Protein AF-A0A922FZW1-F1 (afdb_monomer)

Radius of gyration: 18.63 Å; Cα contacts (8 Å, |Δi|>4): 93; chains: 1; bounding box: 36×58×46 Å

pLDDT: mean 77.02, std 21.65, range [30.64, 98.06]

Nearest PDB structures (foldseek):
  6kyw-assembly1_A  TM=9.074E-01  e=1.869E-04  Brassica rapa
  6kyw-assembly1_B  TM=9.314E-01  e=3.629E-04  Brassica rapa
  5gyy-assembly1_A  TM=8.503E-01  e=3.382E-03  Brassica rapa

Foldseek 3Di:
DDDPPQKDWDFDDDPPDTDIDIDGNDPPWDKDWDQDPVRKTWIWIADPVVRDTDTPDIPPPDPVRDPPDPPPPPDDPDDDPDPDDPPDPDDDDDPDDDD

InterPro domains:
  IPR000858 S-locus glycoprotein domain [PF00954] (4-69)

Secondary structure (DSSP, 8-state):
----TTEEEEEEESSS-EEEEEEESSTT--EEEEE-TTS-EEEEEEETTTTEEEEEEEES-SGGG-TTS---TT-----------TT------------

Solvent-accessible surface area (backbone atoms only — not comparable to full-atom values): 6898 Å² total; per-residue (Å²): 133,83,81,63,89,47,59,48,78,49,77,48,80,61,98,87,47,78,47,78,52,73,49,69,78,40,93,88,61,47,73,50,80,46,70,48,99,87,68,40,41,35,33,33,34,55,39,80,94,74,73,42,77,42,79,70,50,58,37,70,77,53,72,88,60,42,89,81,54,76,77,58,86,91,57,88,83,82,78,81,84,71,86,79,70,90,84,72,90,69,80,86,77,81,78,81,82,81,128

Mean predicted aligned error: 12.16 Å

Sequence (99 aa):
MAPLNNLKFSFVMDEHEVTYSFSITNAFLISRLIMNSTGYLQRFTWIESSQEWNLYWEAPKDQCDNYKEPRQLNGNISITKTRRDSSRQSSPQRRRISN

Structure (mmCIF, N/CA/C/O backbone):
data_AF-A0A922FZW1-F1
#
_entry.id   AF-A0A922FZW1-F1
#
loop_
_atom_site.group_PDB
_atom_site.id
_atom_site.type_symbol
_atom_site.label_atom_id
_atom_site.label_alt_id
_atom_site.label_comp_id
_atom_site.label_asym_id
_atom_site.label_entity_id
_atom_site.label_seq_id
_atom_site.pdbx_PDB_ins_code
_atom_site.Cartn_x
_atom_site.Cartn_y
_atom_site.Cartn_z
_atom_site.occupancy
_atom_site.B_iso_or_equiv
_atom_site.auth_seq_id
_atom_site.auth_comp_id
_atom_site.auth_asym_id
_atom_site.auth_atom_id
_atom_site.pdbx_PDB_model_num
ATOM 1 N N . MET A 1 1 ? -13.614 -1.141 -7.210 1.00 54.66 1 MET A N 1
ATOM 2 C CA . MET A 1 1 ? -12.871 -0.697 -6.016 1.00 54.66 1 MET A CA 1
ATOM 3 C C . MET A 1 1 ? -13.223 0.763 -5.827 1.00 54.66 1 MET A C 1
ATOM 5 O O . MET A 1 1 ? -13.131 1.480 -6.813 1.00 54.66 1 MET A O 1
ATOM 9 N N . ALA A 1 2 ? -13.757 1.169 -4.676 1.00 59.09 2 ALA A N 1
ATOM 10 C CA . ALA A 1 2 ? -14.089 2.578 -4.465 1.00 59.09 2 ALA A CA 1
ATOM 11 C C . ALA A 1 2 ? -12.796 3.356 -4.171 1.00 59.09 2 ALA A C 1
ATOM 13 O O . ALA A 1 2 ? -11.968 2.825 -3.434 1.00 59.09 2 ALA A O 1
ATOM 14 N N . PRO A 1 3 ? -12.584 4.548 -4.748 1.00 64.69 3 PRO A N 1
ATOM 15 C CA . PRO A 1 3 ? -11.378 5.330 -4.501 1.00 64.69 3 PRO A CA 1
ATOM 16 C C . PRO A 1 3 ? -11.270 5.766 -3.030 1.00 64.69 3 PRO A C 1
ATOM 18 O O . PRO A 1 3 ? -12.244 6.209 -2.422 1.00 64.69 3 PRO A O 1
ATOM 21 N N . LEU A 1 4 ? -10.063 5.661 -2.462 1.00 74.75 4 LEU A N 1
ATOM 22 C CA . LEU A 1 4 ? -9.715 6.261 -1.171 1.00 74.75 4 LEU A CA 1
ATOM 23 C C . LEU A 1 4 ? -9.399 7.743 -1.397 1.00 74.75 4 LEU A C 1
ATOM 25 O O . LEU A 1 4 ? -8.248 8.108 -1.615 1.00 74.75 4 LEU A O 1
ATOM 29 N N . ASN A 1 5 ? -10.418 8.600 -1.335 1.00 80.06 5 ASN A N 1
ATOM 30 C CA . ASN A 1 5 ? -10.288 10.041 -1.610 1.00 80.06 5 ASN A CA 1
ATOM 31 C C . ASN A 1 5 ? -9.276 10.769 -0.699 1.00 80.06 5 ASN A C 1
ATOM 33 O O . ASN A 1 5 ? -8.812 11.852 -1.041 1.00 80.06 5 ASN A O 1
ATOM 37 N N . ASN A 1 6 ? -8.920 10.173 0.443 1.00 88.44 6 ASN A N 1
ATOM 38 C CA . ASN A 1 6 ? -7.984 10.739 1.420 1.00 88.44 6 ASN A CA 1
ATOM 39 C C . ASN A 1 6 ? -6.541 10.223 1.278 1.00 88.44 6 ASN A C 1
ATOM 41 O O . ASN A 1 6 ? -5.709 10.490 2.145 1.00 88.44 6 ASN A O 1
ATOM 45 N N . LEU A 1 7 ? -6.252 9.447 0.231 1.00 89.44 7 LEU A N 1
ATOM 46 C CA . LEU A 1 7 ? -4.936 8.880 -0.038 1.00 89.44 7 LEU A CA 1
ATOM 47 C C . LEU A 1 7 ? -4.389 9.489 -1.331 1.00 89.44 7 LEU A C 1
ATOM 49 O O . LEU A 1 7 ? -4.922 9.248 -2.414 1.00 89.44 7 LEU A O 1
ATOM 53 N N . LYS A 1 8 ? -3.327 10.285 -1.214 1.00 91.69 8 LYS A N 1
ATOM 54 C CA . LYS A 1 8 ? -2.624 10.882 -2.352 1.00 91.69 8 LYS A CA 1
ATOM 55 C C . LYS A 1 8 ? -1.373 10.076 -2.664 1.00 91.69 8 LYS A C 1
ATOM 57 O O . LYS A 1 8 ? -0.691 9.604 -1.758 1.00 91.69 8 LYS A O 1
ATOM 62 N N . PHE A 1 9 ? -1.070 9.951 -3.948 1.00 91.56 9 PHE A N 1
ATOM 63 C CA . PHE A 1 9 ? 0.102 9.243 -4.447 1.00 91.56 9 PHE A CA 1
ATOM 64 C C . PHE A 1 9 ? 0.992 10.220 -5.201 1.00 91.56 9 PHE A C 1
ATOM 66 O O . PHE A 1 9 ? 0.480 11.043 -5.961 1.00 91.56 9 PHE A O 1
ATOM 73 N N . SER A 1 10 ? 2.299 10.120 -4.986 1.00 94.50 10 SER A N 1
ATOM 74 C CA . SER A 1 10 ? 3.300 10.895 -5.709 1.00 94.50 10 SER A CA 1
ATOM 75 C C . SER A 1 10 ? 4.335 9.957 -6.304 1.00 94.50 10 SER A C 1
ATOM 77 O O . SER A 1 10 ? 4.757 8.989 -5.665 1.00 94.50 10 SER A O 1
ATOM 79 N N . PHE A 1 11 ? 4.726 10.257 -7.534 1.00 96.81 11 PHE A N 1
ATOM 80 C CA . PHE A 1 11 ? 5.828 9.611 -8.213 1.00 96.81 11 PHE A CA 1
ATOM 81 C C . PHE A 1 11 ? 6.769 10.703 -8.700 1.00 96.81 11 PHE A C 1
ATOM 83 O O . PHE A 1 11 ? 6.351 11.575 -9.463 1.00 96.81 11 PHE A O 1
ATOM 90 N N . VAL A 1 12 ? 8.005 10.664 -8.221 1.00 97.56 12 VAL A N 1
ATOM 91 C CA . VAL A 1 12 ? 9.068 11.581 -8.624 1.00 97.56 12 VAL A CA 1
ATOM 92 C C . VAL A 1 12 ? 10.048 10.789 -9.472 1.00 97.56 12 VAL A C 1
ATOM 94 O O . VAL A 1 12 ? 10.427 9.675 -9.113 1.00 97.56 12 VAL A O 1
ATOM 97 N N . MET A 1 13 ? 10.404 11.348 -10.622 1.00 97.88 13 MET A N 1
ATOM 98 C CA . MET A 1 13 ? 11.444 10.830 -11.499 1.00 97.88 13 MET A CA 1
ATOM 99 C C . MET A 1 13 ? 12.207 12.029 -12.048 1.00 97.88 13 MET A C 1
ATOM 101 O O . MET A 1 13 ? 11.695 12.750 -12.905 1.00 97.88 13 MET A O 1
ATOM 105 N N . ASP A 1 14 ? 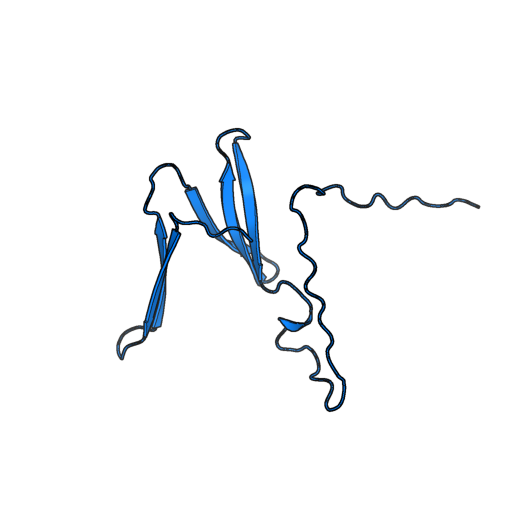13.416 12.226 -11.550 1.00 97.38 14 ASP A N 1
ATOM 106 C CA . ASP A 1 14 ? 14.356 13.225 -12.040 1.00 97.38 14 ASP A CA 1
ATOM 107 C C . ASP A 1 14 ? 15.791 12.666 -12.033 1.00 97.38 14 ASP A C 1
ATOM 109 O O . ASP A 1 14 ? 16.006 11.459 -11.907 1.00 97.38 14 ASP A O 1
ATOM 113 N N . GLU A 1 15 ? 16.780 13.531 -12.259 1.00 98.06 15 GLU A N 1
ATOM 114 C CA . GLU A 1 15 ? 18.196 13.148 -12.319 1.00 98.06 15 GLU A CA 1
ATOM 115 C C . GLU A 1 15 ? 18.793 12.738 -10.959 1.00 98.06 15 GLU A C 1
ATOM 117 O O . GLU A 1 15 ? 19.852 12.109 -10.922 1.00 98.06 15 GLU A O 1
ATOM 122 N N . HIS A 1 16 ? 18.119 13.059 -9.853 1.00 97.62 16 HIS A N 1
ATOM 123 C CA . HIS A 1 16 ? 18.561 12.779 -8.489 1.00 97.62 16 HIS A CA 1
ATOM 124 C C . HIS A 1 16 ? 17.823 11.586 -7.886 1.00 97.62 16 HIS A C 1
ATOM 126 O O . HIS A 1 16 ? 18.436 10.779 -7.182 1.00 97.62 16 HIS A O 1
ATOM 132 N N . GLU A 1 17 ? 16.516 11.470 -8.134 1.00 96.75 17 GLU A N 1
ATOM 133 C CA . GLU A 1 17 ? 15.697 10.449 -7.499 1.00 96.75 17 GLU A CA 1
ATOM 134 C C . GLU A 1 17 ? 14.610 9.841 -8.391 1.00 96.75 17 GLU A C 1
ATOM 136 O O . GLU A 1 17 ? 14.034 10.461 -9.285 1.00 96.75 17 GLU A O 1
ATOM 141 N N . VAL A 1 18 ? 14.301 8.579 -8.086 1.00 97.44 18 VAL A N 1
ATOM 142 C CA . VAL A 1 18 ? 13.132 7.874 -8.607 1.00 97.44 18 VAL A CA 1
ATOM 143 C C . VAL A 1 18 ? 12.391 7.284 -7.418 1.00 97.44 18 VAL A C 1
ATOM 145 O O . VAL A 1 18 ? 12.781 6.243 -6.883 1.00 97.44 18 VAL A O 1
ATOM 148 N N . THR A 1 19 ? 11.344 7.970 -6.964 1.00 97.56 19 THR A N 1
ATOM 149 C CA . THR A 1 19 ? 10.640 7.625 -5.727 1.00 97.56 19 THR A CA 1
ATOM 150 C C . THR A 1 19 ? 9.142 7.504 -5.944 1.00 97.56 19 THR A C 1
ATOM 152 O O . THR A 1 19 ? 8.510 8.226 -6.71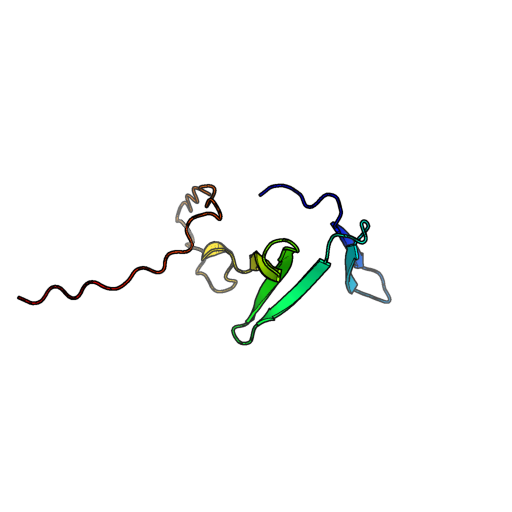3 1.00 97.56 19 THR A O 1
ATOM 155 N N . TYR A 1 20 ? 8.551 6.563 -5.219 1.00 95.12 20 TYR A N 1
ATOM 156 C CA . TYR A 1 20 ? 7.114 6.466 -5.045 1.00 95.12 20 TYR A CA 1
ATOM 157 C C . TYR A 1 20 ? 6.795 6.726 -3.577 1.00 95.12 20 TYR A C 1
ATOM 159 O O . TYR A 1 20 ? 7.360 6.089 -2.686 1.00 95.12 20 TYR A O 1
ATOM 167 N N . SER A 1 21 ? 5.862 7.634 -3.318 1.00 95.19 21 SER A N 1
ATOM 168 C CA . SER A 1 21 ? 5.409 7.964 -1.970 1.00 95.19 21 SER A CA 1
ATOM 169 C C . SER A 1 21 ? 3.891 8.109 -1.915 1.00 95.19 21 SER A C 1
ATOM 171 O O . SER A 1 21 ? 3.201 8.261 -2.927 1.00 95.19 21 SER A O 1
ATOM 173 N N . PHE A 1 22 ? 3.342 8.020 -0.705 1.00 93.38 22 PHE A N 1
ATOM 174 C CA . PHE A 1 22 ? 1.930 8.280 -0.459 1.00 93.38 22 PHE A CA 1
ATOM 175 C C . PHE A 1 22 ? 1.766 9.168 0.767 1.00 93.38 22 PHE A C 1
ATOM 177 O O . PHE A 1 22 ? 2.530 9.064 1.725 1.00 93.38 22 PHE A O 1
ATOM 184 N N . SER A 1 23 ? 0.747 10.018 0.743 1.00 93.31 23 SER A N 1
ATOM 185 C CA . SER A 1 23 ? 0.368 10.859 1.872 1.00 93.31 23 SER A CA 1
ATOM 186 C C . SER A 1 23 ? -1.116 10.710 2.176 1.00 93.31 23 SER A C 1
ATOM 188 O O . SER A 1 23 ? -1.936 10.393 1.310 1.00 93.31 23 SER A O 1
ATOM 190 N N . ILE A 1 24 ? -1.451 10.897 3.446 1.00 92.38 24 ILE A N 1
ATOM 191 C CA . ILE A 1 24 ? -2.811 10.786 3.955 1.00 92.38 24 ILE A CA 1
ATOM 192 C C . ILE A 1 24 ? -3.291 12.196 4.289 1.00 92.38 24 ILE A C 1
ATOM 194 O O . ILE A 1 24 ? -2.646 12.902 5.058 1.00 92.38 24 ILE A O 1
ATOM 198 N N . THR A 1 25 ? -4.415 12.615 3.708 1.00 89.25 25 THR A N 1
ATOM 199 C CA . THR A 1 25 ? -4.946 13.978 3.893 1.00 89.25 25 THR A CA 1
ATOM 200 C C . THR A 1 25 ? -5.963 14.098 5.020 1.00 89.25 25 THR A C 1
ATOM 202 O O . THR A 1 25 ? -6.277 15.207 5.435 1.00 89.25 25 THR A O 1
ATOM 205 N N . ASN A 1 26 ? -6.504 12.979 5.499 1.00 86.12 26 ASN A N 1
ATOM 206 C CA . ASN A 1 26 ? -7.465 12.941 6.594 1.00 86.12 26 ASN A CA 1
ATOM 207 C C . 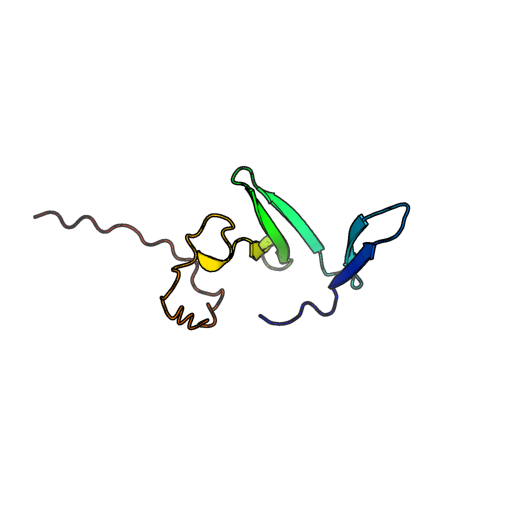ASN A 1 26 ? -6.873 12.150 7.761 1.00 86.12 26 ASN A C 1
ATOM 209 O O . ASN A 1 26 ? -6.559 10.974 7.596 1.00 86.12 26 ASN A O 1
ATOM 213 N N . ALA A 1 27 ? -6.777 12.782 8.932 1.00 80.81 27 ALA A N 1
ATOM 214 C CA . ALA A 1 27 ? -6.204 12.186 10.137 1.00 80.81 27 ALA A CA 1
ATOM 215 C C . ALA A 1 27 ? -6.927 10.910 10.614 1.00 80.81 27 ALA A C 1
ATOM 217 O O . ALA A 1 27 ? -6.327 10.109 11.320 1.00 80.81 27 ALA A O 1
ATOM 218 N N . PHE A 1 28 ? -8.184 10.691 10.210 1.00 85.56 28 PHE A N 1
ATOM 219 C CA . PHE A 1 28 ? -8.949 9.488 10.557 1.00 85.56 28 PHE A CA 1
ATOM 220 C C . PHE A 1 28 ? -8.633 8.272 9.674 1.00 85.56 28 PHE A C 1
ATOM 222 O O . PHE A 1 28 ? -9.054 7.163 9.989 1.00 85.56 28 PHE A O 1
ATOM 229 N N . LEU A 1 29 ? -7.932 8.448 8.548 1.00 89.31 29 LEU A N 1
ATOM 230 C CA . LEU A 1 29 ? -7.501 7.325 7.719 1.00 89.31 29 LEU A CA 1
ATOM 231 C C . LEU A 1 29 ? -6.104 6.890 8.155 1.00 89.31 29 LEU A C 1
ATOM 233 O O . LEU A 1 29 ? -5.154 7.651 8.032 1.00 89.31 29 LEU A O 1
ATOM 237 N N . ILE A 1 30 ? -5.946 5.635 8.559 1.00 93.25 30 ILE A N 1
ATOM 238 C CA . ILE A 1 30 ? -4.621 5.042 8.759 1.00 93.25 30 ILE A CA 1
ATOM 239 C C . ILE A 1 30 ? -4.402 3.999 7.665 1.00 93.25 30 ILE A C 1
ATOM 241 O O . ILE A 1 30 ? -5.229 3.111 7.452 1.00 93.25 30 ILE A O 1
ATOM 245 N N . SER A 1 31 ? -3.289 4.105 6.937 1.00 93.56 31 SER A N 1
ATOM 246 C CA . SER A 1 31 ? -2.927 3.162 5.876 1.00 93.56 31 SER A CA 1
ATOM 247 C C . SER A 1 31 ? -1.439 2.849 5.898 1.00 93.56 31 SER A C 1
ATOM 249 O O . SER A 1 31 ? -0.615 3.703 6.213 1.00 93.56 31 SER A O 1
ATOM 251 N N . ARG A 1 32 ? -1.097 1.617 5.516 1.00 94.88 32 ARG A N 1
ATOM 252 C CA . ARG A 1 32 ? 0.284 1.152 5.363 1.00 94.88 32 ARG A CA 1
ATOM 253 C C . ARG A 1 32 ? 0.435 0.335 4.089 1.00 94.88 32 ARG A C 1
ATOM 255 O O . ARG A 1 32 ? -0.495 -0.366 3.689 1.00 94.88 32 ARG A O 1
ATOM 262 N N . LEU A 1 33 ? 1.607 0.433 3.472 1.00 95.75 33 LEU A N 1
ATOM 263 C CA . LEU A 1 33 ? 2.018 -0.378 2.332 1.00 95.75 33 LEU A CA 1
ATOM 264 C C . LEU A 1 33 ? 3.149 -1.292 2.801 1.00 95.75 33 LEU A C 1
ATOM 266 O O . LEU A 1 33 ? 4.148 -0.799 3.316 1.00 95.75 33 LEU A O 1
ATOM 270 N N . ILE A 1 34 ? 2.967 -2.603 2.680 1.00 96.88 34 ILE A N 1
ATOM 271 C CA . ILE A 1 34 ? 3.900 -3.610 3.190 1.00 96.88 34 ILE A CA 1
ATOM 272 C C . ILE A 1 34 ? 4.184 -4.617 2.084 1.00 96.88 34 ILE A C 1
ATOM 274 O O . ILE A 1 34 ? 3.265 -5.056 1.399 1.00 96.88 34 ILE A O 1
ATOM 278 N N . MET A 1 35 ? 5.446 -5.010 1.940 1.00 96.88 35 MET A N 1
ATOM 279 C CA . MET A 1 35 ? 5.809 -6.219 1.210 1.00 96.88 35 MET A CA 1
ATOM 280 C C . M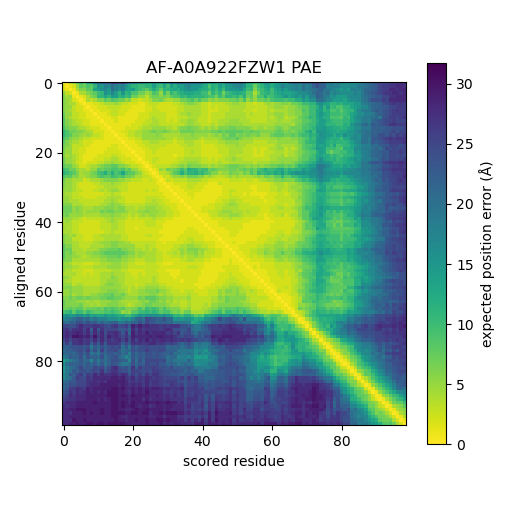ET A 1 35 ? 5.879 -7.377 2.201 1.00 96.88 35 MET A C 1
ATOM 282 O O . MET A 1 35 ? 6.602 -7.296 3.195 1.00 96.88 35 MET A O 1
ATOM 286 N N . ASN A 1 36 ? 5.095 -8.426 1.974 1.00 95.50 36 ASN A N 1
ATOM 287 C CA . ASN A 1 36 ? 5.135 -9.602 2.837 1.00 95.50 36 ASN A CA 1
ATOM 288 C C . ASN A 1 36 ? 6.318 -10.524 2.476 1.00 95.50 36 ASN A C 1
ATOM 290 O O . ASN A 1 36 ? 7.003 -10.329 1.470 1.00 95.50 36 ASN A O 1
ATOM 294 N N . SER A 1 37 ? 6.550 -11.560 3.285 1.00 96.62 37 SER A N 1
ATOM 295 C CA . SER A 1 37 ? 7.668 -12.497 3.097 1.00 96.62 37 SER A CA 1
ATOM 296 C C . SER A 1 37 ? 7.593 -13.327 1.811 1.00 96.62 37 SER A C 1
ATOM 298 O O . SER A 1 37 ? 8.609 -13.874 1.390 1.00 96.62 37 SER A O 1
ATOM 300 N N . THR A 1 38 ? 6.422 -13.423 1.175 1.00 94.19 38 THR A N 1
ATOM 301 C CA . THR A 1 38 ? 6.241 -14.117 -0.109 1.00 94.19 38 THR A CA 1
ATOM 302 C C . THR A 1 38 ? 6.374 -13.185 -1.315 1.00 94.19 38 THR A C 1
ATOM 304 O O . THR A 1 38 ? 6.222 -13.638 -2.448 1.00 94.19 38 THR A O 1
ATOM 307 N N . GLY A 1 39 ? 6.680 -11.901 -1.096 1.00 92.69 39 GLY A N 1
ATOM 308 C CA . GLY A 1 39 ? 6.898 -10.911 -2.152 1.00 92.69 39 GLY A CA 1
ATOM 309 C C . G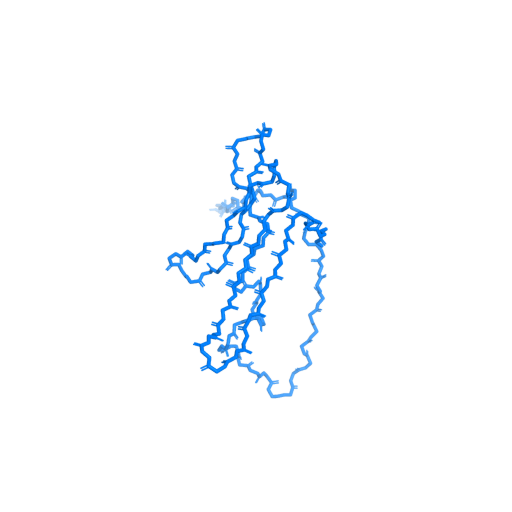LY A 1 39 ? 5.630 -10.214 -2.652 1.00 92.69 39 GLY A C 1
ATOM 310 O O . GLY A 1 39 ? 5.697 -9.492 -3.644 1.00 92.69 39 GLY A O 1
ATOM 311 N N . TYR A 1 40 ? 4.486 -10.387 -1.983 1.00 95.12 40 TYR A N 1
ATOM 312 C CA . TYR A 1 40 ? 3.269 -9.643 -2.313 1.00 95.12 40 TYR A CA 1
ATOM 313 C C . TYR A 1 40 ? 3.332 -8.243 -1.714 1.00 95.12 40 TYR A C 1
ATOM 315 O O . TYR A 1 40 ? 3.570 -8.069 -0.516 1.00 95.12 40 TYR A O 1
ATOM 323 N N . LEU A 1 41 ? 3.054 -7.246 -2.548 1.00 96.12 41 LEU A N 1
ATOM 324 C CA . LEU A 1 41 ? 2.877 -5.868 -2.120 1.00 96.12 41 LEU A CA 1
ATOM 325 C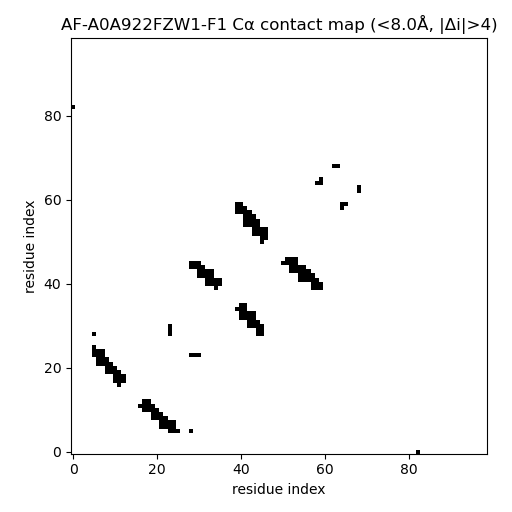 C . LEU A 1 41 ? 1.423 -5.666 -1.697 1.00 96.12 41 LEU A C 1
ATOM 327 O O . LEU A 1 41 ? 0.519 -5.799 -2.514 1.00 96.12 41 LEU A O 1
ATOM 331 N N . GLN A 1 42 ? 1.192 -5.329 -0.433 1.00 96.81 42 GLN A N 1
ATOM 332 C CA . GLN A 1 42 ? -0.131 -5.253 0.178 1.00 96.81 42 GLN A CA 1
ATOM 333 C C . GLN A 1 42 ? -0.365 -3.879 0.800 1.00 96.81 42 GLN A C 1
ATOM 335 O O . GLN A 1 42 ? 0.454 -3.373 1.572 1.00 96.81 42 GLN A O 1
ATOM 340 N N . ARG A 1 43 ? -1.517 -3.276 0.503 1.00 95.12 43 ARG A N 1
ATOM 341 C CA . ARG A 1 43 ? -1.991 -2.069 1.179 1.00 95.12 43 ARG A CA 1
ATOM 342 C C . ARG A 1 43 ? -3.064 -2.429 2.186 1.00 95.12 43 ARG A C 1
ATOM 344 O O . ARG A 1 43 ? -4.112 -2.947 1.811 1.00 95.12 43 ARG A O 1
ATOM 351 N N . PHE A 1 44 ? -2.843 -2.042 3.433 1.00 94.81 44 PHE A N 1
ATOM 352 C CA . PHE A 1 44 ? -3.838 -2.154 4.489 1.00 94.81 44 PHE A CA 1
ATOM 353 C C . PHE A 1 44 ? -4.404 -0.785 4.858 1.00 94.81 44 PHE A C 1
ATOM 355 O O . PHE A 1 44 ? -3.724 0.243 4.749 1.00 94.81 44 PHE A O 1
ATOM 362 N N . THR A 1 45 ? -5.649 -0.790 5.314 1.00 93.50 45 THR A N 1
ATOM 363 C CA . THR A 1 45 ? -6.328 0.343 5.946 1.00 93.50 45 THR A CA 1
ATOM 364 C C . THR A 1 45 ? -6.823 -0.093 7.314 1.00 93.50 45 THR A C 1
ATOM 366 O O . THR A 1 45 ? -7.350 -1.196 7.445 1.00 93.50 45 THR A O 1
ATOM 369 N N . TRP A 1 46 ? -6.648 0.748 8.322 1.00 93.44 46 TRP A N 1
ATOM 370 C CA . TRP A 1 46 ? -7.179 0.489 9.654 1.00 93.44 46 TRP A CA 1
ATOM 371 C C . TRP A 1 46 ? -8.686 0.738 9.674 1.00 93.44 46 TRP A C 1
ATOM 373 O O . TRP A 1 46 ? -9.148 1.750 9.140 1.00 93.44 46 TRP A O 1
ATOM 383 N N . ILE A 1 47 ? -9.447 -0.180 10.266 1.00 91.06 47 ILE A N 1
ATOM 384 C CA . ILE A 1 47 ? -10.875 -0.001 10.525 1.00 91.06 47 ILE A CA 1
ATOM 385 C C . ILE A 1 47 ? -11.050 0.244 12.019 1.00 91.06 47 ILE A C 1
ATOM 387 O O . ILE A 1 47 ? -10.895 -0.672 12.820 1.00 91.06 47 ILE A O 1
ATOM 391 N N . GLU A 1 48 ? -11.421 1.469 12.392 1.00 90.94 48 GLU A N 1
ATOM 392 C CA . GLU A 1 48 ? -11.570 1.840 13.807 1.00 90.94 48 GLU A CA 1
ATOM 393 C C . GLU A 1 48 ? -12.660 1.037 14.525 1.00 90.94 48 GLU A C 1
ATOM 395 O O . GLU A 1 48 ? -12.489 0.651 15.677 1.00 90.94 48 GLU A O 1
ATOM 400 N N . SER A 1 49 ? -13.769 0.727 13.844 1.00 93.06 49 SER A N 1
ATOM 401 C CA . SER A 1 49 ? -14.896 0.012 14.458 1.00 93.06 49 SER A CA 1
ATOM 402 C C . SER A 1 49 ? -14.568 -1.424 14.868 1.00 93.06 49 SER A C 1
ATOM 404 O O . SER A 1 49 ? -15.159 -1.924 15.819 1.00 93.06 49 SER A O 1
ATOM 406 N N . SER A 1 50 ? -13.668 -2.093 14.145 1.00 94.81 50 SER A N 1
ATOM 407 C CA . SER A 1 50 ? -13.260 -3.477 14.417 1.00 94.81 50 SER A CA 1
ATOM 408 C C . SER A 1 50 ? -11.815 -3.604 14.899 1.00 94.81 50 SER A C 1
ATOM 410 O O . SER A 1 50 ? -11.372 -4.710 15.190 1.00 94.81 50 SER A O 1
ATOM 412 N N . GLN A 1 51 ? -11.100 -2.480 15.036 1.00 94.50 51 GLN A N 1
ATOM 413 C CA . GLN A 1 51 ? -9.706 -2.409 15.482 1.00 94.50 51 GLN A CA 1
ATOM 414 C C . GLN A 1 51 ? -8.784 -3.380 14.733 1.00 94.50 51 GLN A C 1
ATOM 416 O O . GLN A 1 51 ? -7.953 -4.074 15.322 1.00 94.50 51 GLN A O 1
ATOM 421 N N . GLU A 1 52 ? -8.940 -3.442 13.413 1.00 95.56 52 GLU A N 1
ATOM 422 C CA . GLU A 1 52 ? -8.216 -4.397 12.580 1.00 95.56 52 GLU A CA 1
ATOM 423 C C . GLU A 1 52 ? -7.684 -3.777 11.286 1.00 95.56 52 GLU A C 1
ATOM 425 O O . GLU A 1 52 ? -8.179 -2.773 10.763 1.00 95.56 52 GLU A O 1
ATOM 430 N N . TRP A 1 53 ? -6.648 -4.418 10.746 1.00 95.94 53 TRP A N 1
ATOM 431 C CA . TRP A 1 53 ? -6.100 -4.083 9.439 1.00 95.94 53 TRP A CA 1
ATOM 432 C C . TRP A 1 53 ? -6.883 -4.792 8.342 1.00 95.94 53 TRP A C 1
ATOM 434 O O . TRP A 1 53 ? -6.722 -5.991 8.130 1.00 95.94 53 TRP A O 1
ATOM 444 N N . ASN A 1 54 ? -7.651 -4.030 7.571 1.00 93.94 54 ASN A N 1
ATOM 445 C CA . ASN A 1 54 ? -8.316 -4.538 6.384 1.00 93.94 54 ASN A CA 1
ATOM 446 C C . ASN A 1 54 ? -7.394 -4.462 5.162 1.00 93.94 54 ASN A C 1
ATOM 448 O O . A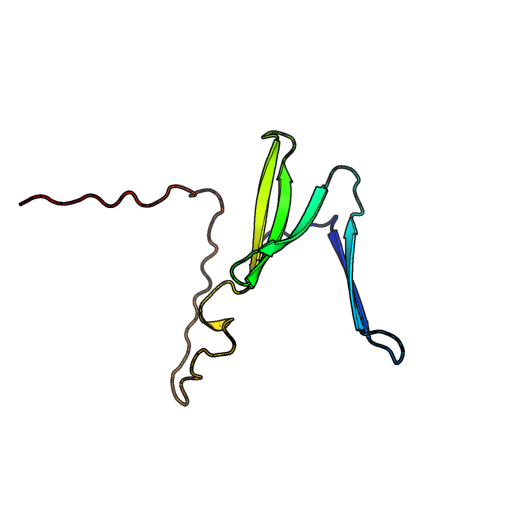SN A 1 54 ? -6.824 -3.407 4.866 1.00 93.94 54 ASN A O 1
ATOM 452 N N . LEU A 1 55 ? -7.272 -5.571 4.428 1.00 94.00 55 LEU A N 1
ATOM 453 C CA . LEU A 1 55 ? -6.553 -5.608 3.157 1.00 94.00 55 LEU A CA 1
ATOM 454 C C . LEU A 1 55 ? -7.353 -4.830 2.108 1.00 94.00 55 LEU A C 1
ATOM 456 O O . LEU A 1 55 ? -8.431 -5.246 1.687 1.00 94.00 55 LEU A O 1
ATOM 460 N N . TYR A 1 56 ? -6.820 -3.688 1.683 1.00 91.75 56 TYR A N 1
ATOM 461 C CA . TYR A 1 56 ? -7.445 -2.862 0.662 1.00 91.75 56 TYR A CA 1
ATOM 462 C C . TYR A 1 56 ? -7.129 -3.418 -0.730 1.00 91.75 56 TYR A C 1
ATOM 464 O O . TYR A 1 56 ? -8.050 -3.789 -1.449 1.00 91.75 56 TYR A O 1
ATOM 472 N N . TRP A 1 57 ? -5.850 -3.553 -1.099 1.00 91.94 57 TRP A N 1
ATOM 473 C CA . TRP A 1 57 ? -5.415 -4.265 -2.312 1.00 91.94 57 TRP A CA 1
ATOM 474 C C . TRP A 1 57 ? -4.083 -4.974 -2.111 1.00 91.94 57 TRP A C 1
ATOM 476 O O . TRP A 1 57 ? -3.317 -4.633 -1.212 1.00 91.94 57 TRP A O 1
ATOM 486 N N . GLU A 1 58 ? -3.792 -5.902 -3.018 1.00 94.81 58 GLU A N 1
ATOM 487 C CA . GLU A 1 58 ? -2.487 -6.535 -3.156 1.00 94.81 58 GLU A CA 1
ATOM 488 C C . GLU A 1 58 ? -2.072 -6.681 -4.624 1.00 94.81 58 GLU A C 1
ATOM 490 O O . GLU A 1 58 ? -2.920 -6.636 -5.522 1.00 94.81 58 GLU A O 1
ATOM 495 N N . ALA A 1 59 ? -0.766 -6.825 -4.841 1.00 93.81 59 ALA A N 1
ATOM 496 C CA . ALA A 1 59 ? -0.144 -7.142 -6.117 1.00 93.81 59 ALA A CA 1
ATOM 497 C C . ALA A 1 59 ? 0.936 -8.229 -5.916 1.00 93.81 59 ALA A C 1
ATO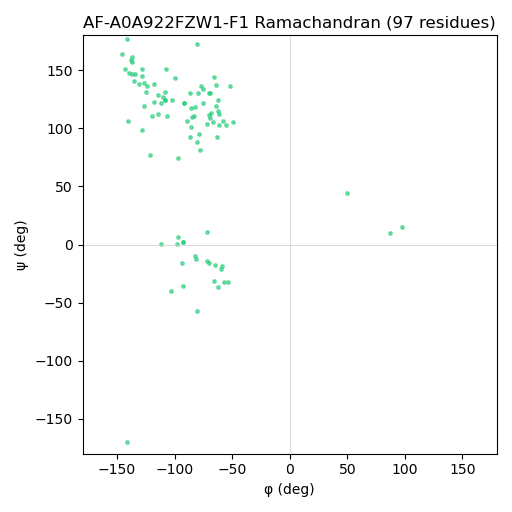M 499 O O . ALA A 1 59 ? 1.671 -8.151 -4.924 1.00 93.81 59 ALA A O 1
ATOM 500 N N . PRO A 1 60 ? 1.072 -9.200 -6.839 1.00 93.25 60 PRO A N 1
ATOM 501 C CA . PRO A 1 60 ? 0.235 -9.421 -8.029 1.00 93.25 60 PRO A CA 1
ATOM 502 C C . PRO A 1 60 ? -1.204 -9.812 -7.655 1.00 93.25 60 PRO A C 1
ATOM 504 O O . PRO A 1 60 ? -1.432 -10.467 -6.640 1.00 93.25 60 PRO A O 1
ATOM 507 N N . LYS A 1 61 ? -2.195 -9.365 -8.433 1.00 87.81 61 LYS A N 1
ATOM 508 C CA . LYS A 1 61 ? -3.619 -9.577 -8.125 1.00 87.81 61 LYS A CA 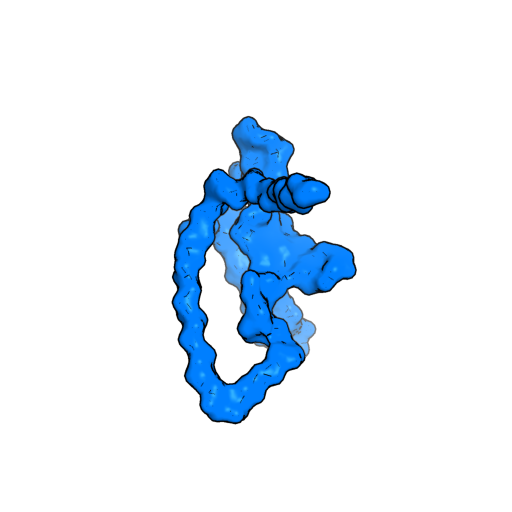1
ATOM 509 C C . LYS A 1 61 ? -4.174 -10.838 -8.773 1.00 87.81 61 LYS A C 1
ATOM 511 O O . LYS A 1 61 ? -5.054 -11.495 -8.210 1.00 87.81 61 LYS A O 1
ATOM 516 N N . ASP A 1 62 ? -3.706 -11.145 -9.969 1.00 84.88 62 ASP A N 1
ATOM 517 C CA . ASP A 1 62 ? -4.038 -12.365 -10.684 1.00 84.88 62 ASP A CA 1
ATOM 518 C C . ASP A 1 62 ? -2.811 -12.900 -11.424 1.00 84.88 62 ASP A C 1
ATOM 520 O O . ASP A 1 62 ? -1.725 -12.322 -11.376 1.00 84.88 62 ASP A O 1
ATOM 524 N N . GLN A 1 63 ? -2.973 -14.059 -12.060 1.00 80.38 63 GLN A N 1
ATOM 525 C CA . GLN A 1 63 ? -1.877 -14.720 -12.756 1.00 80.38 63 GLN A CA 1
ATOM 526 C C . GLN A 1 63 ? -1.252 -13.811 -13.826 1.00 80.38 63 GLN A C 1
ATOM 528 O O . GLN A 1 63 ? -0.040 -13.812 -13.980 1.00 80.38 63 GLN A O 1
ATOM 533 N N . CYS A 1 64 ? -2.028 -12.937 -14.472 1.00 82.25 64 CYS A N 1
ATOM 534 C CA . CYS A 1 64 ? -1.539 -12.084 -15.553 1.00 82.25 64 CYS A CA 1
ATOM 535 C C . CYS A 1 64 ? -0.605 -10.960 -15.079 1.00 82.25 64 CYS A C 1
ATOM 537 O O . CYS A 1 64 ? 0.102 -10.382 -15.902 1.00 82.25 64 CYS A O 1
ATOM 539 N N . ASP A 1 65 ? -0.553 -10.683 -13.773 1.00 83.44 65 ASP A N 1
ATOM 540 C CA . ASP A 1 65 ? 0.399 -9.739 -13.180 1.00 83.44 65 ASP A CA 1
ATOM 541 C C . ASP A 1 65 ? 1.782 -10.376 -12.924 1.00 83.44 65 ASP A C 1
ATOM 543 O O . ASP A 1 65 ? 2.746 -9.677 -12.597 1.00 83.44 65 ASP A O 1
ATOM 547 N N . ASN A 1 66 ? 1.917 -11.701 -13.062 1.00 82.62 66 ASN A N 1
ATOM 548 C CA . ASN A 1 66 ? 3.194 -12.380 -12.872 1.00 82.62 66 ASN A CA 1
ATOM 549 C C . ASN A 1 66 ? 4.116 -12.143 -14.071 1.00 82.62 66 ASN A C 1
ATOM 551 O O . ASN A 1 66 ? 3.841 -12.576 -15.185 1.00 82.62 66 ASN A O 1
ATOM 555 N N . TYR A 1 67 ? 5.292 -11.565 -13.822 1.00 76.88 67 TYR A N 1
ATOM 556 C CA . TYR A 1 67 ? 6.294 -11.297 -14.863 1.00 76.88 67 TYR A CA 1
ATOM 557 C C . TYR A 1 67 ? 6.684 -12.534 -15.698 1.00 76.88 67 TYR A C 1
ATOM 559 O O . TYR A 1 67 ? 7.012 -12.417 -16.876 1.00 76.88 67 TYR A O 1
ATOM 567 N N . LYS A 1 68 ? 6.669 -13.722 -15.079 1.00 72.50 68 LYS A N 1
ATOM 568 C CA . LYS A 1 68 ? 7.068 -14.995 -15.700 1.00 72.50 68 LYS A CA 1
ATOM 569 C C . LYS A 1 68 ? 5.913 -15.770 -16.330 1.00 72.50 68 LYS A C 1
ATOM 571 O O . LYS A 1 68 ? 6.150 -16.883 -16.796 1.00 72.50 68 LYS A O 1
ATOM 576 N N . GLU A 1 69 ? 4.691 -15.242 -16.322 1.00 64.88 69 GLU A N 1
ATOM 577 C CA . GLU A 1 69 ? 3.608 -15.929 -17.015 1.00 64.88 69 GLU A CA 1
ATOM 578 C C . GLU A 1 69 ? 3.928 -15.999 -18.510 1.00 64.88 69 GLU A C 1
ATOM 580 O O . GLU A 1 69 ? 4.268 -14.977 -19.121 1.00 64.88 69 GLU A O 1
ATOM 585 N N . PRO A 1 70 ? 3.931 -17.210 -19.098 1.00 58.69 70 PRO A N 1
ATOM 586 C CA . PRO A 1 70 ? 4.260 -17.366 -20.496 1.00 58.69 70 PRO A CA 1
ATOM 587 C C . PRO A 1 70 ? 3.224 -16.583 -21.288 1.00 58.69 70 PRO A C 1
ATOM 589 O O . PRO A 1 70 ? 2.053 -16.954 -21.335 1.00 58.69 70 PRO A O 1
ATOM 592 N N . ARG A 1 71 ? 3.663 -15.492 -21.933 1.00 58.00 71 ARG A N 1
ATOM 593 C CA . ARG A 1 71 ? 2.914 -14.880 -23.028 1.00 58.00 71 ARG A CA 1
ATOM 594 C C . ARG A 1 71 ? 2.567 -16.024 -23.968 1.00 58.00 71 ARG A C 1
ATOM 596 O O . ARG A 1 71 ? 3.455 -16.534 -24.648 1.00 58.00 71 ARG A O 1
ATOM 603 N N . GLN A 1 72 ? 1.310 -16.463 -23.965 1.00 54.91 72 GLN A N 1
ATOM 604 C CA . GLN A 1 72 ? 0.811 -17.344 -25.005 1.00 54.91 72 GLN A CA 1
ATOM 605 C C . GLN A 1 72 ? 0.904 -16.525 -26.283 1.00 54.91 72 GLN A C 1
ATOM 607 O O . GLN A 1 72 ? 0.026 -15.722 -26.595 1.00 54.91 72 GLN A O 1
ATOM 612 N N . LEU A 1 73 ? 2.031 -16.670 -26.979 1.00 53.09 73 LEU A N 1
ATOM 613 C CA . LEU A 1 73 ? 2.171 -16.271 -28.362 1.00 53.09 73 LEU A CA 1
ATOM 614 C C . LEU A 1 73 ? 1.040 -17.033 -29.060 1.00 53.09 73 LEU A C 1
ATOM 616 O O . LEU A 1 73 ? 1.131 -18.248 -29.210 1.00 53.09 73 LEU A O 1
ATOM 620 N N . ASN A 1 74 ? -0.049 -16.329 -29.386 1.00 54.09 74 ASN A N 1
ATOM 621 C CA . ASN A 1 74 ? -1.231 -16.793 -30.130 1.00 54.09 74 ASN A CA 1
ATOM 622 C C . ASN A 1 74 ? -2.478 -17.229 -29.319 1.00 54.09 74 ASN A C 1
ATOM 624 O O . ASN A 1 74 ? -3.387 -17.815 -29.904 1.00 54.09 74 ASN A O 1
ATOM 628 N N . GLY A 1 75 ? -2.589 -16.913 -28.022 1.00 51.22 75 GLY A N 1
ATOM 629 C CA . GLY A 1 75 ? -3.813 -17.153 -27.234 1.00 51.22 75 GLY A CA 1
ATOM 630 C C . GLY A 1 75 ? -4.569 -15.863 -26.898 1.00 51.22 75 GLY A C 1
ATOM 631 O O . GLY A 1 75 ? -4.001 -14.961 -26.285 1.00 51.22 75 GLY A O 1
ATOM 632 N N . ASN A 1 76 ? -5.855 -15.761 -27.253 1.00 56.00 76 ASN A N 1
ATOM 633 C CA . ASN A 1 76 ? -6.709 -14.661 -26.789 1.00 56.00 76 ASN A CA 1
ATOM 634 C C . ASN A 1 76 ? -6.908 -14.779 -25.270 1.00 56.00 76 ASN A C 1
ATOM 636 O O . ASN A 1 76 ? -7.660 -15.630 -24.798 1.00 56.00 76 ASN A O 1
ATOM 640 N N . ILE A 1 77 ? -6.248 -13.918 -24.497 1.00 58.59 77 ILE A N 1
ATOM 641 C CA . ILE A 1 77 ? -6.439 -13.838 -23.048 1.00 58.59 77 ILE A CA 1
ATOM 642 C C . ILE A 1 77 ? -7.737 -13.058 -22.780 1.00 58.59 77 ILE A C 1
ATOM 644 O O . ILE A 1 77 ? -7.758 -11.829 -22.756 1.00 58.59 77 ILE A O 1
ATOM 648 N N . SER A 1 78 ? -8.852 -13.768 -22.600 1.00 55.28 78 SER A N 1
ATOM 649 C CA . SER A 1 78 ? -10.117 -13.172 -22.160 1.00 55.28 78 SER A CA 1
ATOM 650 C C . SER A 1 78 ? -10.158 -13.105 -20.630 1.00 55.28 78 SER A C 1
ATOM 652 O O . SER A 1 78 ? -10.572 -14.060 -19.973 1.00 55.28 78 SER A O 1
ATOM 654 N N . ILE A 1 79 ? -9.723 -11.984 -20.042 1.00 58.72 79 ILE A N 1
ATOM 655 C CA . ILE A 1 79 ? -9.878 -11.742 -18.597 1.00 58.72 79 ILE A CA 1
ATOM 656 C C . ILE A 1 79 ? -11.216 -11.049 -18.352 1.00 58.72 79 ILE A C 1
ATOM 658 O O . ILE A 1 79 ? -11.370 -9.852 -18.594 1.00 58.72 79 ILE A O 1
ATOM 662 N N . THR A 1 80 ? -12.190 -11.774 -17.809 1.00 57.94 80 THR A N 1
ATOM 663 C CA . THR A 1 80 ? -13.401 -11.160 -17.251 1.00 57.94 80 THR A CA 1
ATOM 664 C C . THR A 1 80 ? -13.121 -10.764 -15.802 1.00 57.94 80 THR A C 1
ATOM 666 O O . THR A 1 80 ? -13.109 -11.601 -14.900 1.00 57.94 80 THR A O 1
ATOM 669 N N . LYS A 1 81 ? -12.856 -9.476 -15.555 1.00 57.41 81 LYS A N 1
ATOM 670 C CA . LYS A 1 81 ? -12.577 -8.951 -14.208 1.00 57.41 81 LYS A CA 1
ATOM 671 C C . LYS A 1 81 ? -13.881 -8.799 -13.420 1.00 57.41 81 LYS A C 1
ATOM 673 O O . LYS A 1 81 ? -14.447 -7.713 -13.333 1.00 57.41 81 LYS A O 1
ATOM 678 N N . THR A 1 82 ? -14.378 -9.888 -12.841 1.00 53.12 82 THR A N 1
ATOM 679 C CA . THR A 1 82 ? -15.562 -9.843 -11.973 1.00 53.12 82 THR A CA 1
ATOM 680 C C . THR A 1 82 ? -15.212 -9.135 -10.662 1.00 53.12 82 THR A C 1
ATOM 682 O O . THR A 1 82 ? -14.204 -9.441 -10.019 1.00 53.12 82 THR A O 1
ATOM 685 N N . ARG A 1 83 ? -16.028 -8.155 -10.256 1.00 47.72 83 ARG A N 1
ATOM 686 C CA . ARG A 1 83 ? -15.873 -7.433 -8.985 1.00 47.72 83 ARG A CA 1
ATOM 687 C C . ARG A 1 83 ? -16.005 -8.442 -7.836 1.00 47.72 83 ARG A C 1
ATOM 689 O O . ARG A 1 83 ? -17.107 -8.874 -7.528 1.00 47.72 83 ARG A O 1
ATOM 696 N N . ARG A 1 84 ? -14.888 -8.846 -7.222 1.00 50.97 84 ARG A N 1
ATOM 697 C CA . ARG A 1 84 ? -14.916 -9.609 -5.966 1.00 50.97 84 ARG A CA 1
ATOM 698 C C . ARG A 1 84 ? -15.421 -8.669 -4.870 1.00 50.97 84 ARG A C 1
ATOM 700 O O . ARG A 1 84 ? -14.760 -7.673 -4.578 1.00 50.97 84 ARG A O 1
ATOM 707 N N . ASP A 1 85 ? -16.603 -8.954 -4.333 1.00 37.16 85 ASP A N 1
ATOM 708 C CA . ASP A 1 85 ? -17.113 -8.304 -3.128 1.00 37.16 85 ASP A CA 1
ATOM 709 C C . ASP A 1 85 ? -16.280 -8.763 -1.927 1.00 37.16 85 ASP A C 1
ATOM 711 O O . ASP A 1 85 ? -16.062 -9.958 -1.721 1.00 37.16 85 ASP A O 1
ATOM 715 N N . SER A 1 86 ? -15.811 -7.809 -1.131 1.00 45.19 86 SER A N 1
ATOM 716 C CA . SER A 1 86 ? -14.977 -8.011 0.061 1.00 45.19 86 SER A CA 1
ATOM 717 C C . SER A 1 86 ? -15.729 -8.622 1.257 1.00 45.19 86 SER A C 1
ATOM 719 O O . SER A 1 86 ? -15.197 -8.660 2.358 1.00 45.19 86 SER A O 1
ATOM 721 N N . SER A 1 87 ? -16.956 -9.117 1.068 1.00 36.75 87 SER A N 1
ATOM 722 C CA . SER A 1 87 ? -17.833 -9.635 2.130 1.00 36.75 87 SER A CA 1
ATOM 723 C C . SER A 1 87 ? -17.816 -11.161 2.295 1.00 36.75 87 SER A C 1
ATOM 725 O O . SER A 1 87 ? -18.504 -11.688 3.167 1.00 36.75 87 SER A O 1
ATOM 727 N N . ARG A 1 88 ? -17.034 -11.910 1.503 1.00 38.34 88 ARG A N 1
ATOM 728 C CA . ARG A 1 88 ? -16.884 -13.369 1.673 1.00 38.34 88 ARG A CA 1
ATOM 729 C C . ARG A 1 88 ? -15.439 -13.772 1.913 1.00 38.34 88 ARG A C 1
ATOM 731 O O . ARG A 1 88 ? -14.783 -14.347 1.051 1.00 38.34 88 ARG A O 1
ATOM 738 N N . GLN A 1 89 ? -14.987 -13.539 3.136 1.00 44.62 89 GLN A N 1
ATOM 739 C CA . GLN A 1 89 ? -13.841 -14.234 3.706 1.00 44.62 89 GLN A CA 1
ATOM 740 C C . GLN A 1 89 ? -14.366 -15.390 4.565 1.00 44.62 89 GLN A C 1
ATOM 742 O O . GLN A 1 89 ? -14.413 -15.325 5.785 1.00 44.62 89 GLN A O 1
ATOM 747 N N . SER A 1 90 ? -14.839 -16.451 3.910 1.00 32.88 90 SER A N 1
ATOM 748 C CA . SER A 1 90 ? -14.964 -17.761 4.555 1.00 32.88 90 SER A CA 1
ATOM 749 C C . SER A 1 90 ? -14.104 -18.743 3.774 1.00 32.88 90 SER A C 1
ATOM 751 O O . SER A 1 90 ? -14.348 -19.036 2.604 1.00 32.88 90 SER A O 1
ATOM 753 N N . SER A 1 91 ? -13.025 -19.180 4.418 1.00 30.64 91 SER A N 1
ATOM 754 C CA . SER A 1 91 ? -12.112 -20.205 3.924 1.00 30.64 91 SER A CA 1
ATOM 755 C C . SER A 1 91 ? -12.891 -21.459 3.501 1.00 30.64 91 SER A C 1
ATOM 757 O O . SER A 1 91 ? -13.765 -21.902 4.252 1.00 30.64 91 SER A O 1
ATOM 759 N N . PRO A 1 92 ? -12.583 -22.092 2.356 1.00 33.72 92 PRO A N 1
ATOM 760 C CA . PRO A 1 92 ? -13.196 -23.364 2.012 1.00 33.72 92 PRO A CA 1
ATOM 761 C C . PRO A 1 92 ? -12.623 -24.457 2.926 1.00 33.72 92 PRO A C 1
ATOM 763 O O . PRO A 1 92 ? -11.496 -24.919 2.750 1.00 33.72 92 PRO A O 1
ATOM 766 N N . GLN A 1 93 ? -13.401 -24.882 3.923 1.00 40.16 93 GLN A N 1
ATOM 767 C CA . GLN A 1 93 ? -13.161 -26.134 4.641 1.00 40.16 93 GLN A CA 1
ATOM 768 C C . GLN A 1 93 ? -13.280 -27.288 3.632 1.00 40.16 93 GLN A C 1
ATOM 770 O O . GLN A 1 93 ? -14.356 -27.527 3.078 1.00 40.16 93 GLN A O 1
ATOM 775 N N . ARG A 1 94 ? -12.175 -28.002 3.370 1.00 37.41 94 ARG A N 1
ATOM 776 C CA . ARG A 1 94 ? -12.192 -29.264 2.614 1.00 37.41 94 ARG A CA 1
ATOM 777 C C . ARG A 1 94 ? -13.113 -30.245 3.336 1.00 37.41 94 ARG A C 1
ATOM 779 O O . ARG A 1 94 ? -12.724 -30.820 4.350 1.00 37.41 94 ARG A O 1
ATOM 786 N N . ARG A 1 95 ? -14.304 -30.498 2.795 1.00 39.59 95 ARG A N 1
ATOM 787 C CA . ARG A 1 95 ? -15.067 -31.694 3.163 1.00 39.59 95 ARG A CA 1
ATOM 788 C C . ARG A 1 95 ? -14.328 -32.905 2.593 1.00 39.59 95 ARG A C 1
ATOM 790 O O . ARG A 1 95 ? -14.288 -33.086 1.379 1.00 39.59 95 ARG A O 1
ATOM 797 N N . ARG A 1 96 ? -13.713 -33.715 3.463 1.00 35.31 96 ARG A N 1
ATOM 798 C CA . ARG A 1 96 ? -13.385 -35.106 3.125 1.00 35.31 96 ARG A CA 1
ATOM 799 C C . ARG A 1 96 ? -14.711 -35.830 2.910 1.00 35.31 96 ARG A C 1
ATOM 801 O O . ARG A 1 96 ? -15.523 -35.887 3.826 1.00 35.31 96 ARG A O 1
ATOM 808 N N . ILE A 1 97 ? -14.920 -36.353 1.710 1.00 43.75 97 ILE A N 1
ATOM 809 C CA . ILE A 1 97 ? -15.917 -37.392 1.471 1.00 43.75 97 ILE A CA 1
ATOM 810 C C . ILE A 1 97 ? -15.214 -38.700 1.841 1.00 43.75 97 ILE A C 1
ATOM 812 O O . ILE A 1 97 ? -14.235 -39.073 1.198 1.00 43.75 97 ILE A O 1
ATOM 816 N N . SER A 1 98 ? -15.635 -39.324 2.937 1.00 48.75 98 SER A N 1
ATOM 817 C CA . SER A 1 98 ? -15.318 -40.720 3.235 1.00 48.75 98 SER A CA 1
ATOM 818 C C . SER A 1 98 ? -16.312 -41.593 2.474 1.00 48.75 98 SER A C 1
ATOM 820 O O . SER A 1 98 ? -17.514 -41.465 2.711 1.00 48.75 98 SER A O 1
ATOM 822 N N . ASN A 1 99 ? -15.804 -42.428 1.570 1.00 48.66 99 ASN A N 1
ATOM 823 C CA . ASN A 1 99 ? -16.495 -43.645 1.146 1.00 48.66 99 ASN A CA 1
ATOM 824 C C . ASN A 1 99 ? -16.210 -44.756 2.155 1.00 48.66 99 ASN A C 1
ATOM 826 O O . ASN A 1 99 ? -15.076 -44.757 2.691 1.00 48.66 99 ASN A O 1
#

Organism: Carya illinoinensis (NCBI:txid32201)